Protein AF-A0A2G5U039-F1 (afdb_monomer_lite)

pLDDT: mean 74.68, std 20.2, range [25.27, 90.75]

Structure (mmCIF, N/CA/C/O backbone):
data_AF-A0A2G5U039-F1
#
_entry.id   AF-A0A2G5U039-F1
#
loop_
_atom_site.group_PDB
_atom_site.id
_atom_site.type_symbol
_atom_site.label_atom_id
_atom_site.label_alt_id
_atom_site.label_comp_id
_atom_site.label_asym_id
_atom_site.label_entity_id
_atom_site.label_seq_id
_atom_site.pdbx_PDB_ins_code
_atom_site.Cartn_x
_atom_site.Cartn_y
_atom_site.Cartn_z
_atom_site.occupancy
_atom_site.B_iso_or_equiv
_atom_site.auth_seq_id
_atom_site.auth_comp_id
_atom_site.auth_asym_id
_atom_site.auth_atom_id
_atom_site.pdbx_PDB_model_num
ATOM 1 N N . MET A 1 1 ? 3.151 5.944 -21.853 1.00 52.97 1 MET A N 1
ATOM 2 C CA . MET A 1 1 ? 2.570 6.053 -20.497 1.00 52.97 1 MET A CA 1
ATOM 3 C C . MET A 1 1 ? 2.852 4.748 -19.773 1.00 52.97 1 MET A C 1
ATOM 5 O O . MET A 1 1 ? 2.554 3.700 -20.332 1.00 52.97 1 MET A O 1
ATOM 9 N N . GLY A 1 2 ? 3.547 4.794 -18.635 1.00 67.81 2 GLY A N 1
ATOM 10 C CA . GLY A 1 2 ? 3.893 3.591 -17.869 1.00 67.81 2 GLY A CA 1
ATOM 11 C C . GLY A 1 2 ? 2.688 3.033 -17.102 1.00 67.81 2 GLY A C 1
ATOM 12 O O . GLY A 1 2 ? 1.698 3.744 -16.929 1.00 67.81 2 GLY A O 1
ATOM 13 N N . PRO A 1 3 ? 2.744 1.773 -16.648 1.00 82.38 3 PRO A N 1
ATOM 14 C CA . PRO A 1 3 ? 1.665 1.186 -15.869 1.00 82.38 3 PRO 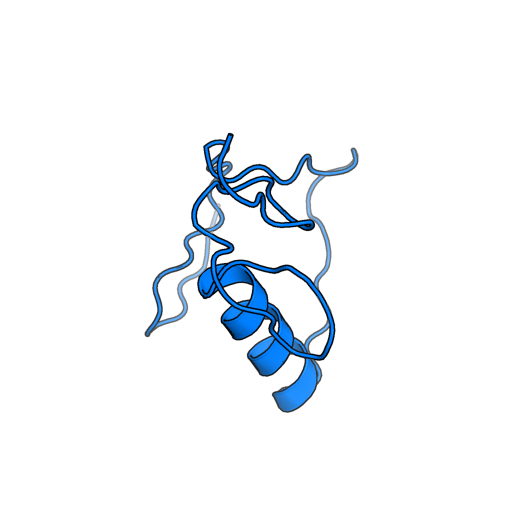A CA 1
ATOM 15 C C . PRO A 1 3 ? 1.507 1.877 -14.506 1.00 82.38 3 PRO A C 1
ATOM 17 O O . PRO A 1 3 ? 2.461 1.976 -13.734 1.00 82.38 3 PRO A O 1
ATOM 20 N N . GLN A 1 4 ? 0.286 2.315 -14.204 1.00 90.75 4 GLN A N 1
ATOM 21 C CA . GLN A 1 4 ? -0.064 2.966 -12.941 1.00 90.75 4 GLN A CA 1
ATOM 22 C C . GLN A 1 4 ? -0.580 1.956 -11.911 1.00 90.75 4 GLN A C 1
ATOM 24 O O . GLN A 1 4 ? -1.193 0.941 -12.252 1.00 90.75 4 GLN A O 1
ATOM 29 N N . CYS A 1 5 ? -0.303 2.225 -10.636 1.00 89.00 5 CYS A N 1
ATOM 30 C CA . CYS A 1 5 ? -0.845 1.472 -9.511 1.00 89.00 5 CYS A CA 1
ATOM 31 C C . CYS A 1 5 ? -2.354 1.713 -9.404 1.00 89.00 5 CYS A C 1
ATOM 33 O O . CYS A 1 5 ? -2.768 2.861 -9.308 1.00 89.00 5 CYS A O 1
ATOM 35 N N . ALA A 1 6 ? -3.162 0.656 -9.317 1.00 89.12 6 ALA A N 1
ATOM 36 C CA . ALA A 1 6 ? -4.612 0.796 -9.157 1.00 89.12 6 ALA A CA 1
ATOM 37 C C . ALA A 1 6 ? -5.048 1.350 -7.781 1.00 89.12 6 ALA A C 1
ATOM 39 O O . ALA A 1 6 ? -6.231 1.587 -7.576 1.00 89.12 6 ALA A O 1
ATOM 40 N N . VAL A 1 7 ? -4.114 1.515 -6.832 1.00 87.56 7 VAL A N 1
ATOM 41 C CA . VAL A 1 7 ? -4.397 1.972 -5.456 1.00 87.56 7 VAL A CA 1
ATOM 42 C C . VAL A 1 7 ? -4.002 3.429 -5.231 1.00 87.56 7 VAL A C 1
ATOM 44 O O . VAL A 1 7 ? -4.746 4.173 -4.613 1.00 87.56 7 VAL A O 1
ATOM 47 N N . CYS A 1 8 ? -2.808 3.822 -5.676 1.00 87.25 8 CYS A N 1
ATOM 48 C CA . CYS A 1 8 ? -2.245 5.150 -5.406 1.00 87.25 8 CYS A CA 1
ATOM 49 C C . CYS A 1 8 ? -1.743 5.857 -6.667 1.00 87.25 8 CYS A C 1
ATOM 51 O O . CYS A 1 8 ? -0.999 6.829 -6.566 1.00 87.25 8 CYS A O 1
ATOM 53 N N . GLU A 1 9 ? -2.039 5.306 -7.846 1.00 90.56 9 GLU A N 1
ATOM 54 C CA . GLU A 1 9 ? -1.675 5.855 -9.162 1.00 90.56 9 GLU A CA 1
ATOM 55 C C . GLU A 1 9 ? -0.167 5.986 -9.426 1.00 90.56 9 GLU A C 1
ATOM 57 O O . GLU A 1 9 ? 0.256 6.469 -10.475 1.00 90.56 9 GLU A O 1
ATOM 62 N N . SER A 1 10 ? 0.676 5.473 -8.521 1.00 88.62 10 SER A N 1
ATOM 63 C CA . SER A 1 10 ? 2.129 5.487 -8.687 1.00 88.62 10 SER A CA 1
ATOM 64 C C . SER A 1 10 ? 2.539 4.892 -10.041 1.00 88.62 10 SER A C 1
ATOM 66 O O . SER A 1 10 ? 2.125 3.769 -10.356 1.00 88.62 10 SER A O 1
ATOM 68 N N . PRO A 1 11 ? 3.434 5.553 -10.799 1.00 90.38 11 PRO A N 1
ATOM 69 C CA . PRO A 1 11 ? 3.918 5.059 -12.089 1.00 90.38 11 PRO A CA 1
ATOM 70 C C . PRO A 1 11 ? 4.907 3.886 -11.953 1.00 90.38 11 PRO A C 1
ATOM 72 O O . PRO A 1 11 ? 5.531 3.477 -12.927 1.00 90.38 11 PRO A O 1
ATOM 75 N N . THR A 1 12 ? 5.091 3.358 -10.737 1.00 87.00 12 THR A N 1
ATOM 76 C CA . THR A 1 12 ? 6.060 2.300 -10.413 1.00 87.00 12 THR A CA 1
ATOM 77 C C . THR A 1 12 ? 5.456 0.891 -10.418 1.00 87.00 12 THR A C 1
ATOM 79 O O . THR A 1 12 ? 6.112 -0.073 -10.015 1.00 87.00 12 THR A O 1
ATOM 82 N N . ALA A 1 13 ? 4.207 0.735 -10.869 1.00 87.00 13 ALA A N 1
ATOM 83 C CA . ALA A 1 13 ? 3.487 -0.540 -10.888 1.00 87.00 13 ALA A CA 1
ATOM 84 C C . ALA A 1 13 ? 3.861 -1.413 -12.100 1.00 87.00 13 ALA A C 1
ATOM 86 O O . ALA A 1 13 ? 3.009 -1.823 -12.893 1.00 87.00 13 ALA A O 1
ATOM 87 N N . PHE A 1 14 ? 5.155 -1.695 -12.252 1.00 85.69 14 PHE A N 1
ATOM 88 C CA . PHE A 1 14 ? 5.693 -2.474 -13.370 1.00 85.69 14 PHE A CA 1
ATOM 89 C C . PHE A 1 14 ? 5.340 -3.964 -13.292 1.00 85.69 14 PHE A C 1
ATOM 91 O O . PHE A 1 14 ? 5.188 -4.612 -14.324 1.00 85.69 14 PHE A O 1
ATOM 98 N N . THR A 1 15 ? 5.161 -4.497 -12.083 1.00 85.19 15 THR A N 1
ATOM 99 C CA . THR A 1 15 ? 4.849 -5.908 -11.818 1.00 85.19 15 THR A CA 1
ATOM 100 C C . THR A 1 15 ? 3.423 -6.089 -11.302 1.00 85.19 15 THR A C 1
ATOM 102 O O . THR A 1 15 ? 2.810 -5.149 -10.795 1.00 85.19 15 THR A O 1
ATOM 105 N N . LEU A 1 16 ? 2.891 -7.308 -11.413 1.00 85.50 16 LEU A N 1
ATOM 106 C CA . LEU A 1 16 ? 1.618 -7.684 -10.797 1.00 85.50 16 LEU A CA 1
ATOM 107 C C . LEU A 1 16 ? 1.859 -8.246 -9.392 1.00 85.50 16 LEU A C 1
ATOM 109 O O . LEU A 1 16 ? 2.797 -9.013 -9.172 1.00 85.50 16 LEU A O 1
ATOM 113 N N . HIS A 1 17 ? 0.992 -7.886 -8.449 1.00 84.56 17 HIS A N 1
ATOM 114 C CA . HIS A 1 17 ? 0.987 -8.411 -7.087 1.00 84.56 17 HIS A CA 1
ATOM 115 C C . HIS A 1 17 ? -0.417 -8.917 -6.757 1.00 84.56 17 HIS A C 1
ATOM 117 O O . HIS A 1 17 ? -1.391 -8.200 -6.966 1.00 84.56 17 HIS A O 1
ATOM 123 N N . PHE A 1 18 ? -0.521 -10.153 -6.254 1.00 83.38 18 PHE A N 1
ATOM 124 C CA . PHE A 1 18 ? -1.797 -10.770 -5.853 1.00 83.38 18 PHE A CA 1
ATOM 125 C C . PHE A 1 18 ? -2.865 -10.778 -6.966 1.00 83.38 18 PHE A C 1
ATOM 127 O O . PHE A 1 18 ? -4.049 -10.615 -6.703 1.00 83.38 18 PHE A O 1
ATOM 134 N N . GLY A 1 19 ? -2.438 -10.916 -8.227 1.00 82.69 19 GLY A N 1
ATOM 135 C CA . GLY A 1 19 ? -3.325 -10.875 -9.398 1.00 82.69 19 GLY A CA 1
ATOM 136 C C . GLY A 1 19 ? -3.736 -9.469 -9.860 1.00 82.69 19 GLY A C 1
ATOM 137 O O . GLY A 1 19 ? -4.331 -9.344 -10.924 1.00 82.69 19 GLY A O 1
ATOM 138 N N . GLY A 1 20 ? -3.382 -8.409 -9.122 1.00 83.94 20 GLY A N 1
ATOM 139 C CA . GLY A 1 20 ? -3.683 -7.015 -9.459 1.00 83.94 20 GLY A CA 1
ATOM 140 C C . GLY A 1 20 ? -2.453 -6.189 -9.854 1.00 83.94 20 GLY A C 1
ATOM 141 O O . GLY A 1 20 ? -1.309 -6.531 -9.537 1.00 83.94 20 GLY A O 1
ATOM 142 N N . ARG A 1 21 ? -2.676 -5.060 -10.542 1.00 87.38 21 ARG A N 1
ATOM 143 C CA . ARG A 1 21 ? -1.617 -4.089 -10.860 1.00 87.38 21 ARG A CA 1
ATOM 144 C C . ARG A 1 21 ? -1.425 -3.112 -9.704 1.00 87.38 21 ARG A C 1
ATOM 146 O O . ARG A 1 21 ? -2.248 -2.234 -9.463 1.00 87.38 21 ARG A O 1
ATOM 153 N N . CYS A 1 22 ? -0.308 -3.260 -9.003 1.00 86.38 22 CYS A N 1
ATOM 154 C CA . CYS A 1 22 ? -0.032 -2.552 -7.761 1.00 86.38 22 CYS A CA 1
ATOM 155 C C . CYS A 1 22 ? 1.467 -2.237 -7.653 1.00 86.38 22 CYS A C 1
ATOM 157 O O . CYS A 1 22 ?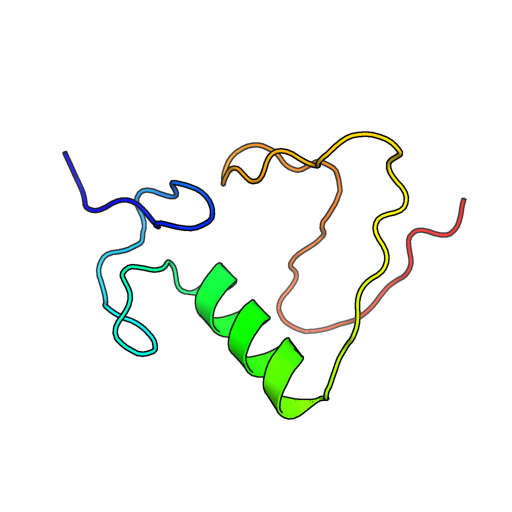 2.296 -2.995 -8.151 1.00 86.38 22 CYS A O 1
ATOM 159 N N . CYS A 1 23 ? 1.844 -1.135 -7.002 1.00 88.56 23 CYS A N 1
ATOM 160 C CA . CYS A 1 23 ? 3.246 -0.858 -6.687 1.00 88.56 23 CYS A CA 1
ATOM 161 C C . CYS A 1 23 ? 3.729 -1.713 -5.498 1.00 88.56 23 CYS A C 1
ATOM 163 O O . CYS A 1 23 ? 2.927 -2.257 -4.729 1.00 88.56 23 CYS A O 1
ATOM 165 N N . LYS A 1 24 ? 5.052 -1.801 -5.310 1.00 88.00 24 LYS A N 1
ATOM 166 C CA . LYS A 1 24 ? 5.663 -2.601 -4.231 1.00 88.00 24 LYS A CA 1
ATOM 167 C C . LYS A 1 24 ? 5.220 -2.155 -2.831 1.00 88.00 24 LYS A C 1
ATOM 169 O O . LYS A 1 24 ? 5.034 -3.002 -1.960 1.00 88.00 24 LYS A O 1
ATOM 174 N N . ALA A 1 25 ? 5.027 -0.851 -2.621 1.00 86.56 25 ALA A N 1
ATOM 175 C CA . ALA A 1 25 ? 4.631 -0.296 -1.327 1.00 86.56 25 ALA A CA 1
ATOM 176 C C . ALA A 1 25 ? 3.210 -0.729 -0.929 1.00 86.56 25 ALA A C 1
ATOM 178 O O . ALA A 1 25 ? 3.026 -1.320 0.134 1.00 86.56 25 ALA A O 1
ATOM 179 N N . CYS A 1 26 ? 2.227 -0.533 -1.812 1.00 87.81 26 CYS A N 1
ATOM 180 C CA . CYS A 1 26 ? 0.845 -0.961 -1.582 1.00 87.81 26 CYS A CA 1
ATOM 181 C C . CYS A 1 26 ? 0.737 -2.490 -1.430 1.00 87.81 26 CYS A C 1
ATOM 183 O O . CYS A 1 26 ? 0.021 -2.974 -0.557 1.00 87.81 26 CYS A O 1
ATOM 185 N N . ALA A 1 27 ? 1.522 -3.260 -2.193 1.00 88.62 27 ALA A N 1
ATOM 186 C CA . ALA A 1 27 ? 1.572 -4.714 -2.048 1.00 88.62 27 ALA A CA 1
ATOM 187 C C . ALA A 1 27 ? 2.159 -5.152 -0.692 1.00 88.62 27 ALA A C 1
ATOM 189 O O . ALA A 1 27 ? 1.696 -6.121 -0.089 1.00 88.62 27 ALA A O 1
ATOM 1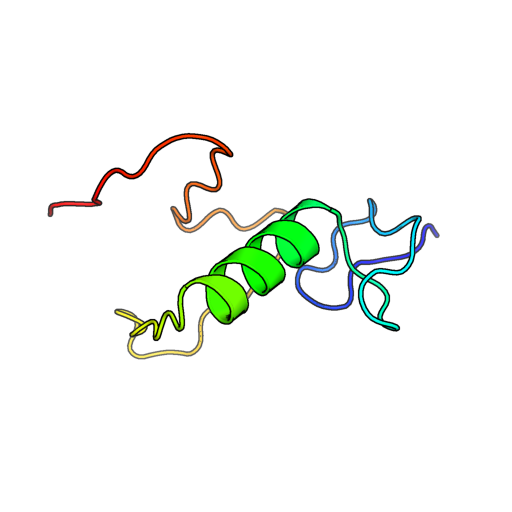90 N N . ALA A 1 28 ? 3.183 -4.451 -0.196 1.00 88.75 28 ALA A N 1
ATOM 191 C CA . ALA A 1 28 ? 3.748 -4.696 1.128 1.00 88.75 28 ALA A CA 1
ATOM 192 C C . ALA A 1 28 ? 2.777 -4.321 2.254 1.00 88.75 28 A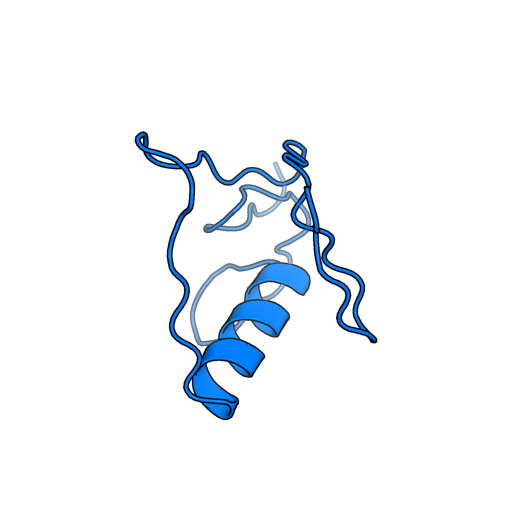LA A C 1
ATOM 194 O O . ALA A 1 28 ? 2.666 -5.073 3.220 1.00 88.75 28 ALA A O 1
ATOM 195 N N . PHE A 1 29 ? 2.062 -3.202 2.115 1.00 87.25 29 PHE A N 1
ATOM 196 C CA . PHE A 1 29 ? 1.023 -2.794 3.055 1.00 87.25 29 PHE A CA 1
ATOM 197 C C . PHE A 1 29 ? -0.077 -3.851 3.162 1.00 87.25 29 PHE A C 1
ATOM 199 O O . PHE A 1 29 ? -0.257 -4.409 4.240 1.00 87.25 29 PHE A O 1
ATOM 206 N N . PHE A 1 30 ? -0.700 -4.216 2.036 1.00 87.62 30 PHE A N 1
ATOM 207 C CA . PHE A 1 30 ? -1.767 -5.216 1.994 1.00 87.62 30 PHE A CA 1
ATOM 208 C C . PHE A 1 30 ? -1.347 -6.545 2.634 1.00 87.62 30 PHE A C 1
ATOM 210 O O . PHE A 1 30 ? -2.052 -7.086 3.482 1.00 87.62 30 PHE A O 1
ATOM 217 N N . ARG A 1 31 ? -0.149 -7.043 2.294 1.00 90.12 31 ARG A N 1
ATOM 218 C CA . ARG A 1 31 ? 0.377 -8.286 2.873 1.00 90.12 31 ARG A CA 1
ATOM 219 C C . ARG A 1 31 ? 0.484 -8.224 4.399 1.00 90.12 31 ARG A C 1
ATOM 221 O O . ARG A 1 31 ? 0.157 -9.208 5.050 1.00 90.12 31 ARG A O 1
ATOM 228 N N . ARG A 1 32 ? 0.945 -7.102 4.966 1.00 89.56 32 ARG A N 1
ATOM 229 C CA . ARG A 1 32 ? 1.047 -6.929 6.427 1.00 89.56 32 ARG A CA 1
ATOM 230 C C . ARG A 1 32 ? -0.325 -6.866 7.081 1.00 89.56 32 ARG A C 1
ATOM 232 O O . ARG A 1 32 ? -0.514 -7.511 8.102 1.00 89.56 32 ARG A O 1
ATOM 239 N N . THR A 1 33 ? -1.262 -6.136 6.482 1.00 84.50 33 THR A N 1
ATOM 240 C CA . THR A 1 33 ? -2.635 -6.021 6.986 1.00 84.50 33 THR A CA 1
ATOM 241 C C . THR A 1 33 ? -3.295 -7.388 7.113 1.00 84.50 33 THR A C 1
ATOM 243 O O . THR A 1 33 ? -3.819 -7.701 8.173 1.00 84.50 33 THR A O 1
ATOM 246 N N . ILE A 1 34 ? -3.198 -8.226 6.075 1.00 89.19 34 ILE A N 1
ATOM 247 C CA . ILE A 1 34 ? -3.774 -9.576 6.094 1.00 89.19 34 ILE A CA 1
ATOM 248 C C . ILE A 1 34 ? -3.021 -10.504 7.056 1.00 89.19 34 ILE A C 1
ATOM 250 O O . ILE A 1 34 ? -3.648 -11.220 7.826 1.00 89.19 34 ILE A O 1
ATOM 254 N N . ALA A 1 35 ? -1.684 -10.496 7.039 1.00 90.25 35 ALA A N 1
ATOM 255 C CA . ALA A 1 35 ? -0.889 -11.399 7.875 1.00 90.25 35 ALA A CA 1
ATOM 256 C C . ALA A 1 35 ? -1.043 -11.137 9.383 1.00 90.25 35 ALA A C 1
ATOM 258 O O . ALA A 1 35 ? -0.853 -12.051 10.180 1.00 90.25 35 ALA A O 1
ATOM 259 N N . LEU A 1 36 ? -1.345 -9.895 9.762 1.00 87.94 36 LEU A N 1
ATOM 260 C CA . LEU A 1 36 ? -1.482 -9.460 11.152 1.00 87.94 36 LEU A CA 1
ATOM 261 C C . LEU A 1 36 ? -2.944 -9.209 11.561 1.00 87.94 36 LEU A C 1
ATOM 263 O O . LEU A 1 36 ? -3.169 -8.734 12.669 1.00 87.94 36 LEU A O 1
ATOM 267 N N . ASP A 1 37 ? -3.912 -9.493 10.681 1.00 88.25 37 ASP A N 1
ATOM 268 C CA . ASP A 1 37 ? -5.348 -9.214 10.869 1.00 88.25 37 ASP A CA 1
ATOM 269 C C . ASP A 1 37 ? -5.634 -7.780 11.369 1.00 88.25 37 ASP A C 1
ATOM 271 O O . ASP A 1 37 ? -6.388 -7.540 12.314 1.00 88.25 37 ASP A O 1
ATOM 275 N N . LEU A 1 38 ? -4.974 -6.794 10.752 1.00 84.44 38 LEU A N 1
ATOM 276 C CA . LEU A 1 38 ? -5.077 -5.397 11.172 1.00 84.44 38 LEU A CA 1
ATOM 277 C C . LEU A 1 38 ? -6.365 -4.760 10.654 1.00 84.44 38 LEU A C 1
ATOM 279 O O . LEU A 1 38 ? -6.665 -4.802 9.460 1.00 84.44 38 LEU A O 1
ATOM 283 N N . LYS A 1 39 ? -7.068 -4.070 11.552 1.00 87.00 39 LYS A N 1
ATOM 284 C CA . LYS A 1 39 ? -8.211 -3.210 11.238 1.00 87.00 39 LYS A CA 1
ATOM 285 C C . LYS A 1 39 ? -7.816 -1.766 11.522 1.00 87.00 39 LYS A C 1
ATOM 287 O O . LYS A 1 39 ? -7.344 -1.467 12.614 1.00 87.00 39 LYS A O 1
ATOM 292 N N . TYR A 1 40 ? -7.964 -0.895 10.528 1.00 83.06 40 TYR A N 1
ATOM 293 C CA . TYR A 1 40 ? -7.621 0.523 10.642 1.00 83.06 40 TYR A CA 1
ATOM 294 C C . TYR A 1 40 ? -8.889 1.357 10.792 1.00 83.06 40 TYR A C 1
ATOM 296 O O . TYR A 1 40 ? -9.859 1.136 10.068 1.00 83.06 40 TYR A O 1
ATOM 304 N N . GLU A 1 41 ? -8.847 2.343 11.681 1.00 85.19 41 GLU A N 1
ATOM 305 C CA . GLU A 1 41 ? -9.867 3.382 11.783 1.00 85.19 41 GLU A CA 1
ATOM 306 C C . GLU A 1 41 ? -9.324 4.677 11.178 1.00 85.19 41 GLU A C 1
ATOM 308 O O . GLU A 1 41 ? -8.195 5.091 11.454 1.00 85.19 41 GLU A O 1
ATOM 313 N N . CYS A 1 42 ? -10.113 5.297 10.302 1.00 82.50 42 CYS A N 1
ATOM 314 C CA . CYS A 1 42 ? -9.768 6.586 9.722 1.00 82.50 42 CYS A CA 1
ATOM 315 C C . CYS A 1 42 ? -10.103 7.689 10.727 1.00 82.50 42 CYS A C 1
ATOM 317 O O . CYS A 1 42 ? -11.245 7.793 11.163 1.00 82.50 42 CYS A O 1
ATOM 319 N N . ALA A 1 43 ? -9.125 8.529 11.066 1.00 85.19 43 ALA A N 1
ATOM 320 C CA . ALA A 1 43 ? -9.358 9.684 11.935 1.00 85.19 43 ALA A CA 1
ATOM 321 C C . ALA A 1 43 ? -10.095 10.832 11.218 1.00 85.19 43 ALA A C 1
ATOM 323 O O . ALA A 1 43 ? -10.634 11.724 11.869 1.00 85.19 43 ALA A O 1
ATOM 324 N N . ALA A 1 44 ? -10.092 10.839 9.882 1.00 81.94 44 ALA A N 1
ATOM 325 C CA . ALA A 1 44 ? -10.774 11.857 9.099 1.00 81.94 44 ALA A CA 1
ATOM 326 C C . ALA A 1 44 ? -12.277 11.566 9.005 1.00 81.94 44 ALA A C 1
ATOM 328 O O . ALA A 1 44 ? -12.692 10.416 8.871 1.00 81.94 44 ALA A O 1
ATOM 329 N N . VAL A 1 45 ? -13.074 12.636 9.029 1.00 85.94 45 VAL A N 1
ATOM 330 C CA . VAL A 1 45 ? -14.527 12.579 8.798 1.00 85.94 45 VAL A CA 1
ATOM 331 C C . VAL A 1 45 ? -14.828 12.291 7.326 1.00 85.94 45 VAL A C 1
ATOM 333 O O . VAL A 1 45 ? -15.747 11.540 7.014 1.00 85.94 45 VAL A O 1
ATOM 336 N N . GLU A 1 46 ? -14.022 12.861 6.430 1.00 86.81 46 GLU A N 1
ATOM 337 C CA . GLU A 1 46 ? -14.161 12.694 4.987 1.00 86.81 46 GLU A CA 1
ATOM 338 C C . GLU A 1 46 ? -13.254 11.576 4.448 1.00 86.81 46 GLU A C 1
ATOM 340 O O . GLU A 1 46 ? -12.192 11.307 5.025 1.00 86.81 46 GLU A O 1
ATOM 345 N N . PRO A 1 47 ? -13.621 10.939 3.319 1.00 81.62 47 PRO A N 1
ATOM 346 C CA . PRO A 1 47 ? -12.798 9.911 2.695 1.00 81.62 47 PRO A CA 1
ATOM 347 C C . PRO A 1 47 ? -11.410 10.436 2.306 1.00 81.62 47 PRO A C 1
ATOM 349 O O . PRO A 1 47 ? -11.279 11.398 1.547 1.00 81.62 47 PRO A O 1
ATOM 352 N N . CYS A 1 48 ? -10.361 9.765 2.785 1.00 83.88 48 CYS A N 1
ATOM 353 C CA . CYS A 1 48 ? -8.987 10.090 2.416 1.00 83.88 48 CYS A CA 1
ATOM 354 C C . CYS A 1 48 ? -8.722 9.761 0.941 1.00 83.88 48 CYS A C 1
ATOM 356 O O . CYS A 1 48 ? -8.869 8.616 0.510 1.00 83.88 48 CYS A O 1
ATOM 358 N N . GLU A 1 49 ? -8.250 10.748 0.182 1.00 85.00 49 GLU A N 1
ATOM 359 C CA . GLU A 1 49 ? -7.729 10.525 -1.165 1.00 85.00 49 GLU A CA 1
ATOM 360 C C . GLU A 1 49 ? -6.353 9.845 -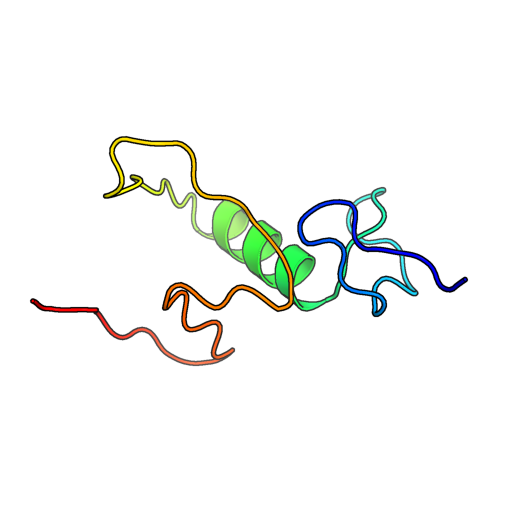1.099 1.00 85.00 49 GLU A C 1
ATOM 362 O O . GLU A 1 49 ? -5.435 10.334 -0.436 1.00 85.00 49 GLU A O 1
ATOM 367 N N . ILE A 1 50 ? -6.196 8.724 -1.805 1.00 84.44 50 ILE A N 1
ATOM 368 C CA . ILE A 1 50 ? -4.963 7.931 -1.809 1.00 84.44 50 ILE A CA 1
ATOM 369 C C . ILE A 1 50 ? -4.197 8.180 -3.111 1.00 84.44 50 ILE A C 1
ATOM 371 O O . ILE A 1 50 ? -4.586 7.699 -4.169 1.00 84.44 50 ILE A O 1
ATOM 375 N N . HIS A 1 51 ? -3.068 8.890 -3.039 1.00 88.50 51 HIS A N 1
ATOM 376 C CA . HIS A 1 51 ? -2.227 9.176 -4.205 1.00 88.50 51 HIS A CA 1
ATOM 377 C C . HIS A 1 51 ? -0.734 9.154 -3.848 1.00 88.50 51 HIS A C 1
ATOM 379 O O . HIS A 1 51 ? -0.339 9.592 -2.772 1.00 88.50 51 HIS A O 1
ATOM 385 N N . PHE A 1 52 ? 0.127 8.675 -4.754 1.00 83.56 52 PHE A N 1
ATOM 386 C CA . PHE A 1 52 ? 1.561 8.471 -4.489 1.00 83.56 52 PHE A CA 1
ATOM 387 C C . PHE A 1 52 ? 2.336 9.754 -4.158 1.00 83.56 52 PHE A C 1
ATOM 389 O O . PHE A 1 52 ? 3.415 9.673 -3.578 1.00 83.56 52 PHE A O 1
ATOM 396 N N . SER A 1 53 ? 1.820 10.917 -4.566 1.00 81.12 53 SER A N 1
ATOM 397 C CA . SER A 1 53 ? 2.401 12.229 -4.256 1.00 81.12 53 SER A CA 1
ATOM 398 C C . SER A 1 53 ? 1.707 12.953 -3.098 1.00 81.12 53 SER A C 1
ATOM 400 O O . SER A 1 53 ? 2.186 14.004 -2.677 1.00 81.12 53 SER A O 1
ATOM 402 N N . LYS A 1 54 ? 0.590 12.419 -2.579 1.00 67.50 54 LYS A N 1
ATOM 403 C CA . LYS A 1 54 ? -0.129 12.990 -1.437 1.00 67.50 54 LYS A CA 1
ATOM 404 C C . LYS A 1 54 ? 0.310 12.272 -0.168 1.00 67.50 54 LYS A C 1
ATOM 406 O O . LYS A 1 54 ? -0.200 11.219 0.193 1.00 67.50 54 LYS A O 1
ATOM 411 N N . PHE A 1 55 ? 1.290 12.869 0.499 1.00 57.31 55 PHE A N 1
ATOM 412 C CA . PHE A 1 55 ? 1.750 12.445 1.814 1.00 57.31 55 PHE A CA 1
ATOM 413 C C . PHE A 1 55 ? 1.017 13.252 2.888 1.00 57.31 55 PHE A C 1
ATOM 415 O O . PHE A 1 55 ? 1.602 14.114 3.537 1.00 57.31 55 PHE A O 1
ATOM 422 N N . SER A 1 56 ? -0.271 12.992 3.099 1.00 46.00 56 SER A N 1
ATOM 423 C CA . SER A 1 56 ? -0.910 13.324 4.377 1.00 46.00 56 SER A CA 1
ATOM 424 C C . SER A 1 56 ? -0.385 12.328 5.417 1.00 46.00 56 SER A C 1
ATOM 426 O O . SER A 1 56 ? -1.010 11.309 5.668 1.00 46.00 56 SER A O 1
ATOM 428 N N . THR A 1 57 ? 0.852 12.549 5.881 1.00 41.38 57 THR A N 1
ATOM 429 C CA . THR A 1 57 ? 1.515 11.911 7.045 1.00 41.38 57 THR A CA 1
ATOM 430 C C . THR A 1 57 ? 1.289 10.408 7.284 1.00 41.38 57 THR A C 1
ATOM 432 O O . THR A 1 57 ? 1.452 9.925 8.400 1.00 41.38 57 THR A O 1
ATOM 435 N N . ILE A 1 58 ? 1.033 9.609 6.250 1.00 44.03 58 ILE A N 1
ATOM 436 C CA . ILE A 1 58 ? 1.158 8.152 6.322 1.00 44.03 58 ILE A CA 1
ATOM 437 C C . ILE A 1 58 ? 2.618 7.791 6.045 1.00 44.03 58 ILE A C 1
ATOM 439 O O . ILE A 1 58 ? 3.017 7.485 4.923 1.00 44.03 58 ILE A O 1
ATOM 443 N N . ASN A 1 59 ? 3.443 7.910 7.090 1.00 37.06 59 ASN A N 1
ATOM 444 C CA . ASN A 1 59 ? 4.833 7.456 7.099 1.00 37.06 59 ASN A CA 1
ATOM 445 C C . ASN A 1 59 ? 4.886 5.953 6.780 1.00 37.06 59 ASN A C 1
ATOM 447 O O . ASN A 1 59 ? 4.703 5.105 7.652 1.00 37.06 59 ASN A O 1
ATOM 451 N N . PHE A 1 60 ? 5.142 5.616 5.518 1.00 44.62 60 PHE A N 1
ATOM 452 C CA . PHE A 1 60 ? 5.428 4.252 5.082 1.00 44.62 60 PHE A CA 1
ATOM 453 C C . PHE A 1 60 ? 6.934 4.001 5.091 1.00 44.62 60 PHE A C 1
ATOM 455 O O . PHE A 1 60 ? 7.539 3.784 4.042 1.00 44.62 60 PHE A O 1
ATOM 462 N N . ASP A 1 61 ? 7.534 4.007 6.281 1.00 36.59 61 ASP A N 1
ATOM 463 C CA . ASP A 1 61 ? 8.893 3.497 6.451 1.00 36.59 61 ASP A CA 1
ATOM 464 C C . ASP A 1 61 ? 8.854 1.961 6.617 1.00 36.59 61 ASP A C 1
ATOM 466 O O . ASP A 1 61 ? 7.987 1.442 7.332 1.00 36.59 61 ASP A O 1
ATOM 470 N N . PRO A 1 62 ? 9.723 1.173 5.951 1.00 40.75 62 PRO A N 1
ATOM 471 C CA . PRO A 1 62 ? 9.566 -0.277 5.891 1.00 40.75 62 PRO A CA 1
ATOM 472 C C . PRO A 1 62 ? 9.876 -1.039 7.184 1.00 40.75 62 PRO A C 1
ATOM 474 O O . PRO A 1 62 ? 9.691 -2.256 7.165 1.00 40.75 62 PRO A O 1
ATOM 477 N N . ILE A 1 63 ? 10.363 -0.407 8.262 1.00 41.66 63 ILE A N 1
ATOM 478 C CA . ILE A 1 63 ? 10.959 -1.163 9.381 1.00 41.66 63 ILE A CA 1
ATOM 479 C C . ILE A 1 63 ? 10.536 -0.768 10.815 1.00 41.66 63 ILE A C 1
ATOM 481 O O . ILE A 1 63 ? 10.671 -1.636 11.666 1.00 41.66 63 ILE A O 1
ATOM 485 N N . TYR A 1 64 ? 9.926 0.379 11.149 1.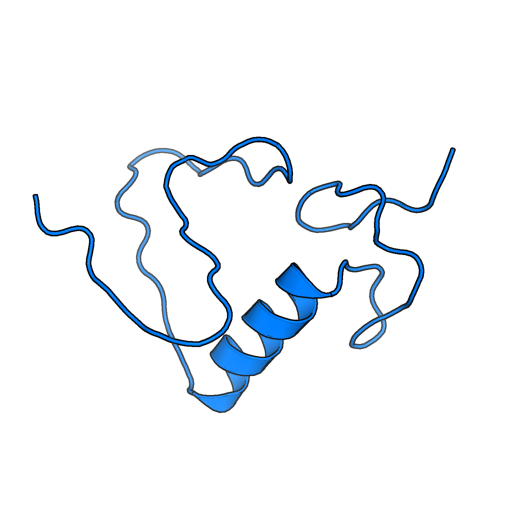00 35.91 64 TYR A N 1
ATOM 486 C CA . TYR A 1 64 ? 9.420 0.578 12.530 1.00 35.91 64 TYR A CA 1
ATOM 487 C C . TYR A 1 64 ? 8.205 1.508 12.655 1.00 35.91 64 TYR A C 1
ATOM 489 O O . TYR A 1 64 ? 8.143 2.579 12.063 1.00 35.91 64 TYR A O 1
ATOM 497 N N . LEU A 1 65 ? 7.267 1.073 13.502 1.00 44.59 65 LEU A N 1
ATOM 498 C CA . LEU A 1 65 ? 6.183 1.843 14.116 1.00 44.59 65 LEU A CA 1
ATOM 499 C C . LEU A 1 65 ? 6.699 3.138 14.770 1.00 44.59 65 LEU A C 1
ATOM 501 O O . LEU A 1 65 ? 7.582 3.070 15.624 1.00 44.59 65 LEU A O 1
ATOM 505 N N . ARG A 1 66 ? 6.043 4.276 14.514 1.00 34.12 66 ARG A N 1
ATOM 506 C CA . ARG A 1 66 ? 5.788 5.292 15.550 1.00 34.12 66 ARG A CA 1
ATOM 507 C C . ARG A 1 66 ? 4.573 6.150 15.193 1.00 34.12 66 ARG A C 1
ATOM 509 O O . ARG A 1 66 ? 4.558 6.824 14.171 1.00 34.12 66 ARG A O 1
ATOM 516 N N . TYR A 1 67 ? 3.565 6.034 16.056 1.00 36.03 67 TYR A N 1
ATOM 517 C CA . TYR A 1 67 ? 2.651 7.072 16.529 1.00 36.03 67 TYR A CA 1
ATOM 518 C C . TYR A 1 67 ? 2.824 8.469 15.917 1.00 36.03 67 TYR A C 1
ATOM 520 O O . TYR A 1 67 ? 3.886 9.076 16.050 1.00 36.03 67 TYR A O 1
ATOM 528 N N . CYS A 1 68 ? 1.729 9.025 15.397 1.00 25.27 68 CYS A N 1
ATOM 529 C CA . CYS A 1 68 ? 1.481 10.452 15.558 1.00 25.27 68 CYS A CA 1
ATOM 530 C C . CYS A 1 68 ? 0.683 10.590 16.865 1.00 25.27 68 CYS A C 1
ATOM 532 O O . CYS A 1 68 ? -0.527 10.376 16.881 1.00 25.27 68 CYS A O 1
ATOM 534 N N . GLU A 1 69 ? 1.383 10.809 17.979 1.00 31.16 69 GLU A N 1
ATOM 535 C CA . GLU A 1 69 ? 0.783 11.479 19.133 1.00 31.16 69 GLU A CA 1
ATOM 536 C C . GLU A 1 69 ? 0.689 12.972 18.802 1.00 31.16 69 GLU A C 1
ATOM 538 O O . GLU A 1 69 ? 1.677 13.549 18.349 1.00 31.16 69 GLU A O 1
ATOM 543 N N . THR A 1 70 ? -0.510 13.515 19.056 1.00 35.31 70 THR A N 1
ATOM 544 C CA . THR A 1 70 ? -0.965 14.923 19.040 1.00 35.31 70 THR A CA 1
ATOM 545 C C . THR A 1 70 ? -0.825 15.713 17.746 1.00 35.31 70 THR A C 1
ATOM 547 O O . THR A 1 70 ? 0.317 15.993 17.326 1.00 35.31 70 THR A O 1
#

Foldseek 3Di:
DADAAPFARDSQQNDDAPNHRHHPLVSLVVVCCVVVVDDDDDPDPDDDDHHPPDPPPPPSDPDDDDDPDD

Secondary structure (DSSP, 8-state):
-PPPPTTT--TT--SEETTEE--HHHHHHHHHHHHTT-------SSPPP--TT--SS----SS-------

InterPro domains:
  IPR001628 Zinc finger, nuclear hormone receptor-type [PF00105] (4-51)
  IPR001628 Zinc finger, nuclear hormone receptor-type [PS00031] (5-32)
  IPR001628 Zinc finger, nuclear hormone receptor-type [PS51030] (2-70)
  IPR001628 Zinc finger, nuclear hormone receptor-type [SM00399] (2-56)
  IPR013088 Zinc finger, NHR/GATA-type [G3DSA:3.30.50.10] (2-62)

Organism: NCBI:txid1611254

Radius of gyration: 13.29 Å; chains: 1; bounding box: 26×26×40 Å

Sequence (70 aa):
MGPQCAVCESPTAFTLHFGGRCCKACAAFFRRTIALDLKYECAAVEPCEIHFSKFSTINFDPIYLRYCET